Protein AF-A0A966LY74-F1 (afdb_monomer)

pLDDT: mean 89.31, std 13.59, range [54.53, 98.62]

Secondary structure (DSSP, 8-state):
-HHHHHHHHHHHHHHT------PPPPP--SSEEEE-TT--EEEEESTT-----GGGHHHHHHHHHHHTT--TT-EETTEEHHHHHHHHHHH--S--

Structure (mmCIF, N/CA/C/O backbone):
data_AF-A0A966LY74-F1
#
_entry.id   AF-A0A966LY74-F1
#
loop_
_atom_site.group_PDB
_atom_site.id
_atom_site.type_symbol
_atom_site.label_atom_id
_atom_site.label_alt_id
_atom_site.label_comp_id
_atom_site.label_asym_id
_atom_site.label_entity_id
_atom_site.label_seq_id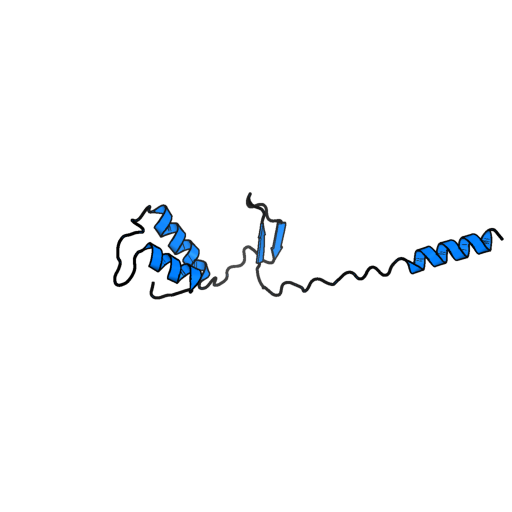
_atom_site.pdbx_PDB_ins_code
_atom_site.Cartn_x
_atom_site.Cartn_y
_atom_site.Cartn_z
_atom_site.occupancy
_atom_site.B_iso_or_equiv
_atom_site.auth_seq_id
_atom_site.auth_comp_id
_atom_site.auth_asym_id
_atom_site.auth_atom_id
_atom_site.pdbx_PDB_model_num
ATOM 1 N N . MET A 1 1 ? 19.618 31.487 -60.493 1.00 60.62 1 MET A N 1
ATOM 2 C CA . MET A 1 1 ? 18.473 31.666 -59.566 1.00 60.62 1 MET A CA 1
ATOM 3 C C . MET A 1 1 ? 17.974 30.351 -58.958 1.00 60.62 1 MET A C 1
ATOM 5 O O . MET 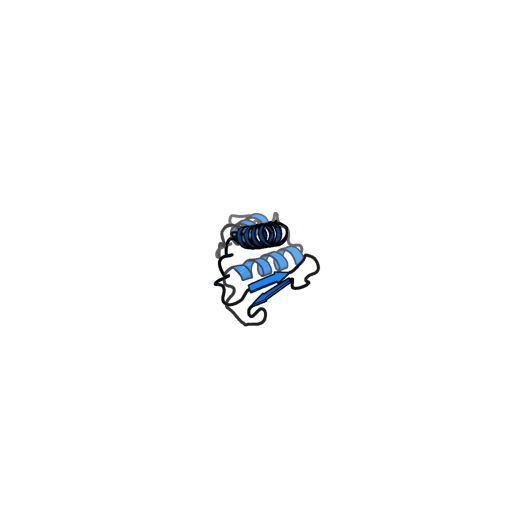A 1 1 ? 17.923 30.271 -57.743 1.00 60.62 1 MET A O 1
ATOM 9 N N . LYS A 1 2 ? 17.707 29.288 -59.737 1.00 62.59 2 LYS A N 1
ATOM 10 C CA . LYS A 1 2 ? 17.224 27.984 -59.214 1.00 62.59 2 LYS A CA 1
ATOM 11 C C . LYS A 1 2 ? 18.122 27.333 -58.138 1.00 62.59 2 LYS A C 1
ATOM 13 O O . LYS A 1 2 ? 17.613 26.841 -57.141 1.00 62.59 2 LYS A O 1
ATOM 18 N N . LYS A 1 3 ? 19.454 27.392 -58.298 1.00 64.88 3 LYS A N 1
ATOM 19 C CA . LYS A 1 3 ? 20.424 26.854 -57.317 1.00 64.88 3 LYS A CA 1
ATOM 20 C C . LYS A 1 3 ? 20.434 27.622 -55.984 1.00 64.88 3 LYS A C 1
ATOM 22 O O . LYS A 1 3 ? 20.577 27.007 -54.941 1.00 64.88 3 LYS A O 1
ATOM 27 N N . GLN A 1 4 ? 20.229 28.941 -56.024 1.00 71.81 4 GLN A N 1
ATOM 28 C CA . GLN A 1 4 ? 20.159 29.794 -54.827 1.00 71.81 4 GLN A CA 1
ATOM 29 C C . GLN A 1 4 ? 18.890 29.491 -54.011 1.00 71.81 4 GLN A C 1
ATOM 31 O O . GLN A 1 4 ? 18.953 29.364 -52.796 1.00 71.81 4 GLN A O 1
ATOM 36 N N . ILE A 1 5 ? 17.757 29.271 -54.690 1.00 73.88 5 ILE A N 1
ATOM 37 C CA . ILE A 1 5 ? 16.491 28.876 -54.049 1.00 73.88 5 ILE A CA 1
ATOM 38 C C . ILE A 1 5 ? 16.628 27.507 -53.365 1.00 73.88 5 ILE A C 1
ATOM 40 O O . ILE A 1 5 ? 16.173 27.345 -52.239 1.00 73.88 5 ILE A O 1
ATOM 44 N N . ALA A 1 6 ? 17.305 26.543 -54.000 1.00 74.50 6 ALA A N 1
ATOM 45 C CA . ALA A 1 6 ? 17.543 25.223 -53.411 1.00 74.50 6 ALA A CA 1
ATOM 46 C C . ALA A 1 6 ? 18.427 25.278 -52.149 1.00 74.50 6 ALA A C 1
ATOM 48 O O . ALA A 1 6 ? 18.156 24.572 -51.182 1.00 74.50 6 ALA A O 1
ATOM 49 N N . ILE A 1 7 ? 19.447 26.143 -52.137 1.00 75.81 7 ILE A N 1
ATOM 50 C CA . ILE A 1 7 ? 20.333 26.336 -50.978 1.00 75.81 7 ILE A CA 1
ATOM 51 C C . ILE A 1 7 ? 19.576 26.989 -49.815 1.00 75.81 7 ILE A C 1
ATOM 53 O O . ILE A 1 7 ? 19.717 26.556 -48.674 1.00 75.81 7 ILE A O 1
ATOM 57 N N . ILE A 1 8 ? 18.726 27.980 -50.099 1.00 75.06 8 ILE A N 1
ATOM 58 C CA . ILE A 1 8 ? 17.893 28.632 -49.080 1.00 75.06 8 ILE A CA 1
ATOM 59 C C . ILE A 1 8 ? 16.867 27.645 -48.507 1.00 75.06 8 ILE A C 1
ATOM 61 O O . ILE A 1 8 ? 16.687 27.591 -47.295 1.00 75.06 8 ILE A O 1
ATOM 65 N N . LEU A 1 9 ? 16.248 26.808 -49.347 1.00 70.19 9 LEU A N 1
ATOM 66 C CA . LEU A 1 9 ? 15.300 25.789 -48.890 1.00 70.19 9 LEU A CA 1
ATOM 67 C C . LEU A 1 9 ? 15.975 24.750 -47.975 1.00 70.19 9 LEU A C 1
ATOM 69 O O . LEU A 1 9 ? 15.422 24.382 -46.943 1.00 70.19 9 LEU A O 1
ATOM 73 N N . LEU A 1 10 ? 17.194 24.320 -48.320 1.00 70.50 10 LEU A N 1
ATOM 74 C CA . LEU A 1 10 ? 17.983 23.380 -47.519 1.00 70.50 10 LEU A CA 1
ATOM 75 C C . LEU A 1 10 ? 18.418 23.988 -46.173 1.00 70.50 10 LEU A C 1
ATOM 77 O O . LEU A 1 10 ? 18.382 23.305 -45.150 1.00 70.50 10 LEU A O 1
ATOM 81 N N . ALA A 1 11 ? 18.775 25.275 -46.160 1.00 66.44 11 ALA A N 1
ATOM 82 C CA . ALA A 1 11 ? 19.143 26.002 -44.946 1.00 66.44 11 ALA A CA 1
ATOM 83 C C . ALA A 1 11 ? 17.951 26.198 -43.992 1.00 66.44 11 ALA A C 1
ATOM 85 O O . ALA A 1 11 ? 18.112 26.077 -42.780 1.00 66.44 11 ALA A O 1
ATOM 86 N N . VAL A 1 12 ? 16.748 26.437 -44.527 1.00 66.12 12 VAL A N 1
ATOM 87 C CA . VAL A 1 12 ? 15.517 26.540 -43.725 1.00 66.12 12 VAL A CA 1
ATOM 88 C C . VAL A 1 12 ? 15.166 25.195 -43.088 1.00 66.12 12 VAL A C 1
ATOM 90 O O . VAL A 1 12 ? 14.836 25.158 -41.907 1.00 66.12 12 VAL A O 1
ATOM 93 N N . ILE A 1 13 ? 15.316 24.078 -43.810 1.00 62.91 13 ILE A N 1
ATOM 94 C CA . ILE A 1 13 ? 15.075 22.735 -43.253 1.00 62.91 13 ILE A CA 1
ATOM 95 C C . ILE A 1 13 ? 16.041 22.441 -42.091 1.00 62.91 13 ILE A C 1
ATOM 97 O O . ILE A 1 13 ? 15.599 21.958 -41.050 1.00 62.91 13 ILE A O 1
ATOM 101 N N . PHE A 1 14 ? 17.320 22.816 -42.214 1.00 60.19 14 PHE A N 1
A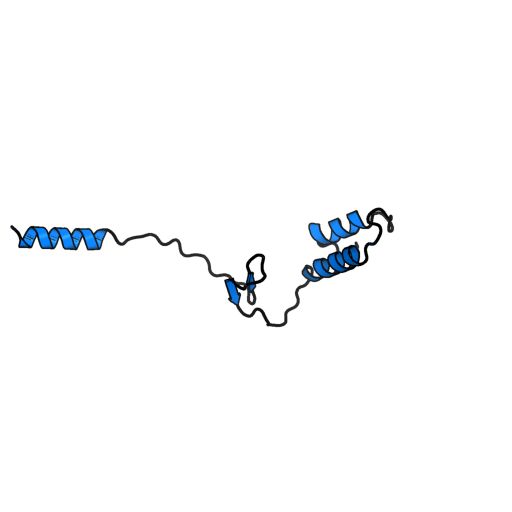TOM 102 C CA . PHE A 1 14 ? 18.316 22.655 -41.143 1.00 60.19 14 PHE A CA 1
ATOM 103 C C . PHE A 1 14 ? 18.064 23.541 -39.910 1.00 60.19 14 PHE A C 1
ATOM 105 O O . PHE A 1 14 ? 18.437 23.160 -38.803 1.00 60.19 14 PHE A O 1
ATOM 112 N N . PHE A 1 15 ? 17.419 24.703 -40.068 1.00 57.09 15 PHE A N 1
ATOM 113 C CA . PHE A 1 15 ? 17.128 25.611 -38.949 1.00 57.09 15 PHE A CA 1
ATOM 114 C C . PHE A 1 15 ? 15.886 25.220 -38.132 1.00 57.09 15 PHE A C 1
ATOM 116 O O . PHE A 1 15 ? 15.721 25.701 -37.013 1.00 57.09 15 PHE A O 1
ATOM 123 N N . THR A 1 16 ? 15.011 24.350 -38.652 1.00 57.59 16 THR A N 1
ATOM 124 C CA . THR A 1 16 ? 13.761 23.978 -37.954 1.00 57.59 16 THR A CA 1
ATOM 125 C C . THR A 1 16 ? 13.904 22.846 -36.933 1.00 57.59 16 THR A C 1
ATOM 127 O O . THR A 1 16 ? 12.968 22.579 -36.181 1.00 57.59 16 THR A O 1
ATOM 130 N N . SER A 1 17 ? 15.066 22.198 -36.834 1.00 54.53 17 SER A N 1
ATOM 131 C CA . SER A 1 17 ? 15.277 21.063 -35.930 1.00 54.53 17 SER A CA 1
ATOM 132 C C . SER A 1 17 ? 16.013 21.450 -34.644 1.00 54.53 17 SER A C 1
ATOM 134 O O . SER A 1 17 ? 17.084 20.923 -34.356 1.00 54.53 17 SER A O 1
ATOM 136 N N . VAL A 1 18 ? 15.436 22.342 -33.838 1.00 62.25 18 VAL A N 1
ATOM 137 C CA . VAL A 1 18 ? 15.771 22.430 -32.404 1.00 62.25 18 VAL A CA 1
ATOM 138 C C . VAL A 1 18 ? 14.475 22.304 -31.616 1.00 62.25 18 VAL A C 1
ATOM 140 O O . VAL A 1 18 ? 13.931 23.263 -31.078 1.00 62.25 18 VAL A O 1
ATOM 143 N N . VAL A 1 19 ? 13.929 21.090 -31.616 1.00 63.88 19 VAL A N 1
ATOM 144 C CA . VAL A 1 19 ? 12.835 20.730 -30.716 1.00 63.88 19 VAL A CA 1
ATOM 145 C C . VAL A 1 19 ? 13.467 20.495 -29.347 1.00 63.88 19 VAL A C 1
ATOM 147 O O . VAL A 1 19 ? 14.225 19.539 -29.176 1.00 63.88 19 VAL A O 1
ATOM 150 N N . ASP A 1 20 ? 13.192 21.378 -28.387 1.00 63.59 20 ASP A N 1
ATOM 151 C CA . ASP A 1 20 ? 13.619 21.227 -26.993 1.00 63.59 20 ASP A CA 1
ATOM 152 C C . ASP A 1 20 ? 12.860 20.053 -26.356 1.00 63.59 20 ASP A C 1
ATOM 154 O O . ASP A 1 20 ? 11.790 20.185 -25.758 1.00 63.59 20 ASP A O 1
ATOM 158 N N . ALA A 1 21 ? 13.374 18.843 -26.568 1.00 66.75 21 ALA A N 1
ATOM 159 C CA . ALA A 1 21 ? 12.865 17.655 -25.916 1.00 66.75 21 ALA A CA 1
ATOM 160 C C . ALA A 1 21 ? 13.266 17.722 -24.440 1.00 66.75 21 ALA A C 1
ATOM 162 O O . ALA A 1 21 ? 14.360 17.300 -24.063 1.00 66.75 21 ALA A O 1
ATOM 163 N N . LYS A 1 22 ? 12.365 18.243 -23.596 1.00 71.50 22 LYS A N 1
ATOM 164 C CA . LYS A 1 22 ? 12.510 18.240 -22.136 1.00 71.50 22 LYS A CA 1
ATOM 165 C C . LYS A 1 22 ? 12.871 16.825 -21.669 1.00 71.50 22 LYS A C 1
ATOM 167 O O . LYS A 1 22 ? 12.013 15.937 -21.632 1.00 71.50 22 LYS A O 1
ATOM 172 N N . LYS A 1 23 ? 14.150 16.595 -21.344 1.00 72.31 23 LYS A N 1
ATOM 173 C CA . LYS A 1 23 ? 14.635 15.290 -20.876 1.00 72.31 23 LYS A CA 1
ATOM 174 C C . LYS A 1 23 ? 13.860 14.911 -19.620 1.00 72.31 23 LYS A C 1
ATOM 176 O O . LYS A 1 23 ? 13.882 15.625 -18.619 1.00 72.31 23 LYS A O 1
ATOM 181 N N . ARG A 1 24 ? 13.148 13.787 -19.685 1.00 77.75 24 ARG A N 1
ATOM 182 C CA . ARG A 1 24 ? 12.477 13.215 -18.517 1.00 77.75 24 ARG A CA 1
ATOM 183 C C . ARG A 1 24 ? 13.555 12.742 -17.552 1.00 77.75 24 ARG A C 1
ATOM 185 O O . ARG A 1 24 ? 14.496 12.073 -17.976 1.00 77.75 24 ARG A O 1
ATOM 192 N N . GLN A 1 25 ? 13.412 13.097 -16.281 1.00 83.44 25 GLN A N 1
ATOM 193 C CA . GLN A 1 25 ? 14.307 12.586 -15.251 1.00 83.44 25 GLN A CA 1
ATOM 194 C C . GLN A 1 25 ? 14.190 11.056 -15.203 1.00 83.44 25 GLN A C 1
ATOM 196 O O . GLN A 1 25 ? 13.070 10.535 -15.295 1.00 83.44 25 GLN A O 1
ATOM 201 N N . PRO A 1 26 ? 15.314 10.326 -15.117 1.00 88.25 26 PRO A N 1
ATOM 202 C CA . PRO A 1 26 ? 15.272 8.881 -14.992 1.00 88.25 26 PRO A CA 1
ATOM 203 C C . PRO A 1 26 ? 14.638 8.492 -13.654 1.00 88.25 26 PRO A C 1
ATOM 205 O O . PRO A 1 26 ? 14.824 9.162 -12.639 1.00 88.25 26 PRO A O 1
ATOM 208 N N . VAL A 1 27 ? 13.890 7.390 -13.656 1.00 92.31 27 VAL A N 1
ATOM 209 C CA . VAL A 1 27 ? 13.413 6.769 -12.417 1.00 92.31 27 VAL A CA 1
ATOM 210 C C . VAL A 1 27 ? 14.622 6.176 -11.700 1.00 92.31 27 VAL A C 1
ATOM 212 O O . VAL A 1 27 ? 15.371 5.410 -12.300 1.00 92.31 27 VAL A O 1
ATOM 215 N N . THR A 1 28 ? 14.815 6.541 -10.436 1.00 95.12 28 THR A N 1
ATOM 216 C CA . THR A 1 28 ? 15.956 6.097 -9.618 1.00 95.12 28 THR A CA 1
ATOM 217 C C . THR A 1 28 ? 15.657 4.858 -8.775 1.00 95.12 28 THR A C 1
ATOM 219 O O . THR A 1 28 ? 16.561 4.324 -8.141 1.00 95.12 28 THR A O 1
ATOM 222 N N . ALA A 1 29 ? 14.402 4.400 -8.749 1.00 95.25 29 ALA A N 1
ATOM 223 C CA . ALA A 1 29 ? 14.015 3.180 -8.050 1.00 95.25 29 ALA A CA 1
ATOM 224 C C . ALA A 1 29 ? 14.731 1.957 -8.646 1.00 95.25 29 ALA A C 1
ATOM 226 O O . ALA A 1 29 ? 14.803 1.818 -9.868 1.00 95.25 29 ALA A O 1
ATOM 227 N N . THR A 1 30 ? 15.215 1.063 -7.782 1.00 95.94 30 THR A N 1
ATOM 228 C CA . THR A 1 30 ? 15.883 -0.187 -8.185 1.00 95.94 30 THR A CA 1
ATOM 229 C C . THR A 1 30 ? 14.925 -1.164 -8.859 1.00 95.94 30 THR A C 1
ATOM 231 O O . THR A 1 30 ? 15.341 -1.879 -9.766 1.00 95.94 30 THR A O 1
ATOM 234 N N . SER A 1 31 ? 13.655 -1.137 -8.444 1.00 97.31 31 SER A N 1
ATOM 235 C CA . SER A 1 31 ? 12.579 -1.984 -8.960 1.00 97.31 31 SER A CA 1
ATOM 236 C C . SER A 1 31 ? 11.285 -1.181 -9.027 1.00 97.31 31 SER A C 1
ATOM 238 O O . SER A 1 31 ? 10.933 -0.479 -8.075 1.00 97.31 31 SER A O 1
ATOM 240 N N . TRP A 1 32 ? 10.597 -1.225 -10.167 1.00 96.69 32 TRP A N 1
ATOM 241 C CA . TRP A 1 32 ? 9.340 -0.509 -10.389 1.00 96.69 32 TRP A CA 1
ATOM 242 C C . TRP A 1 32 ? 8.567 -1.074 -11.580 1.00 96.69 32 TRP A C 1
ATOM 244 O O . TRP A 1 32 ? 9.133 -1.662 -12.501 1.00 96.69 32 TRP A O 1
ATOM 254 N N . LEU A 1 33 ? 7.255 -0.849 -11.587 1.00 97.00 33 LEU A N 1
ATOM 255 C CA . LEU A 1 33 ? 6.357 -1.317 -12.634 1.00 97.00 33 LEU A CA 1
ATOM 256 C C . LEU A 1 33 ? 5.176 -0.359 -12.790 1.00 97.00 33 LEU A C 1
ATOM 258 O O . LEU A 1 33 ? 4.676 0.201 -11.819 1.00 97.00 33 LEU A O 1
ATOM 262 N N . VAL A 1 34 ? 4.734 -0.178 -14.031 1.00 97.06 34 VAL A N 1
ATOM 263 C CA . VAL A 1 34 ? 3.501 0.519 -14.394 1.00 97.06 34 VAL A CA 1
ATOM 264 C C . VAL A 1 34 ? 2.678 -0.428 -15.258 1.00 97.06 34 VAL A C 1
ATOM 266 O O . VAL A 1 34 ? 3.176 -0.923 -16.271 1.00 97.06 34 VAL A O 1
ATOM 269 N N . ALA A 1 35 ? 1.426 -0.655 -14.875 1.00 98.25 35 ALA A N 1
ATOM 270 C CA . ALA A 1 35 ? 0.464 -1.475 -15.605 1.00 98.25 35 ALA A CA 1
ATOM 271 C C . ALA A 1 35 ? -0.833 -0.698 -15.870 1.00 98.25 35 ALA A C 1
ATOM 273 O O . ALA A 1 35 ? -1.098 0.318 -15.224 1.00 98.25 35 ALA A O 1
ATOM 274 N N . ASP A 1 36 ? -1.621 -1.162 -16.838 1.00 98.00 36 ASP A N 1
ATOM 275 C CA . ASP A 1 36 ? -2.980 -0.666 -17.062 1.00 98.00 36 ASP A CA 1
ATOM 27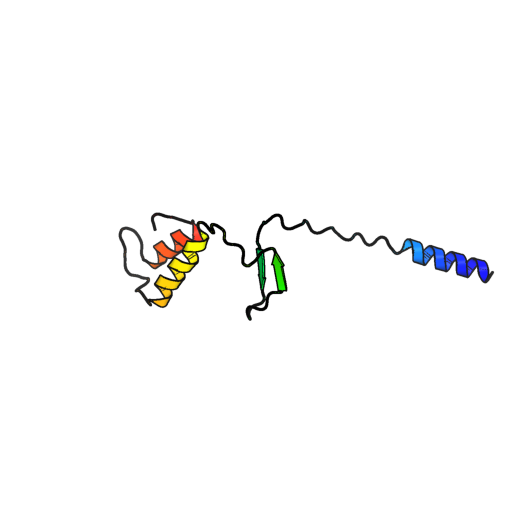6 C C . ASP A 1 36 ? -4.001 -1.302 -16.095 1.00 98.00 36 ASP A C 1
ATOM 278 O O . ASP A 1 36 ? -3.665 -2.156 -15.272 1.00 98.00 36 ASP A O 1
ATOM 282 N N . GLY A 1 37 ? -5.269 -0.890 -16.192 1.00 97.44 37 GLY A N 1
ATOM 283 C CA . GLY A 1 37 ? -6.350 -1.406 -15.341 1.00 97.44 37 GLY A CA 1
ATOM 284 C C . GLY A 1 37 ? -6.692 -2.887 -15.554 1.00 97.44 37 GLY A C 1
ATOM 285 O O . GLY A 1 37 ? -7.369 -3.466 -14.712 1.00 97.44 37 GLY A O 1
ATOM 286 N N . ASN A 1 38 ? -6.211 -3.504 -16.638 1.00 97.75 38 ASN A N 1
ATOM 287 C CA . ASN A 1 38 ? -6.348 -4.938 -16.900 1.00 97.75 38 ASN A CA 1
ATOM 288 C C . ASN A 1 38 ? -5.124 -5.732 -16.407 1.00 97.75 38 ASN A C 1
ATOM 290 O O . ASN A 1 38 ? -5.051 -6.941 -16.617 1.00 97.75 38 ASN A O 1
ATOM 294 N N . GLY A 1 39 ? -4.140 -5.064 -15.795 1.00 96.25 39 GLY A N 1
ATOM 295 C CA . GLY A 1 39 ? -2.899 -5.677 -15.329 1.00 96.25 39 GLY A CA 1
ATOM 296 C C . GLY A 1 39 ? -1.842 -5.869 -16.418 1.00 96.25 39 GLY A C 1
ATOM 297 O O . GLY A 1 39 ? -0.804 -6.476 -16.153 1.00 96.25 39 GLY A O 1
ATOM 298 N N . LYS A 1 40 ? -2.038 -5.344 -17.636 1.00 97.81 40 LYS A N 1
ATOM 299 C CA . LYS A 1 40 ? -1.002 -5.410 -18.673 1.00 97.81 40 LYS A CA 1
ATOM 300 C C . LYS A 1 40 ? 0.132 -4.455 -18.316 1.00 97.81 40 LYS A C 1
ATOM 302 O O . LYS A 1 40 ? -0.068 -3.245 -18.210 1.00 97.81 40 LYS A O 1
ATOM 307 N N . ILE A 1 41 ? 1.343 -4.993 -18.198 1.00 97.75 41 ILE A N 1
ATOM 308 C CA . ILE A 1 41 ? 2.551 -4.210 -17.924 1.00 97.75 41 ILE A CA 1
ATOM 309 C C . ILE A 1 41 ? 2.843 -3.286 -19.114 1.00 97.75 41 ILE A C 1
ATOM 311 O O . ILE A 1 41 ? 3.025 -3.737 -20.244 1.00 97.75 41 ILE A O 1
ATOM 315 N N . ILE A 1 42 ? 2.900 -1.981 -18.847 1.00 97.81 42 ILE A N 1
ATOM 316 C CA . ILE A 1 42 ? 3.273 -0.940 -19.812 1.00 97.81 42 ILE A CA 1
ATOM 317 C C . ILE A 1 42 ? 4.792 -0.751 -19.802 1.00 97.81 42 ILE A C 1
ATOM 319 O O . ILE A 1 42 ? 5.409 -0.601 -20.856 1.00 97.81 42 ILE A O 1
ATOM 323 N N . LYS A 1 43 ? 5.399 -0.733 -18.608 1.00 96.75 43 LYS A N 1
ATOM 324 C CA . LYS A 1 43 ? 6.851 -0.620 -18.425 1.00 96.75 43 LYS A CA 1
ATOM 325 C C . LYS A 1 43 ? 7.268 -1.109 -17.040 1.00 96.75 43 LYS A C 1
ATOM 327 O O . LYS A 1 43 ? 6.524 -0.923 -16.080 1.00 96.75 43 LYS A O 1
ATOM 332 N N . SER A 1 44 ? 8.467 -1.668 -16.929 1.00 97.00 44 SER A N 1
ATOM 333 C CA . SER A 1 44 ? 9.039 -2.103 -15.656 1.00 97.00 44 SER A CA 1
ATOM 334 C C . SER A 1 44 ? 10.568 -2.080 -15.667 1.00 97.00 44 SER A C 1
ATOM 336 O O . SER A 1 44 ? 11.197 -1.981 -16.723 1.00 97.00 44 SER A O 1
ATOM 338 N N . VAL A 1 45 ? 11.143 -2.164 -14.470 1.00 97.38 45 VAL A N 1
ATOM 339 C CA . VAL A 1 45 ? 12.540 -2.509 -14.187 1.00 97.38 45 VAL A CA 1
ATOM 340 C C . VAL A 1 45 ? 12.512 -3.454 -12.991 1.00 97.38 45 VAL A C 1
ATOM 342 O O . VAL A 1 45 ? 11.881 -3.119 -11.991 1.00 97.38 45 VAL A O 1
ATOM 345 N N . ASN A 1 46 ? 13.155 -4.618 -13.116 1.00 97.69 46 ASN A N 1
ATOM 346 C CA . ASN A 1 46 ? 13.286 -5.627 -12.057 1.00 97.69 46 ASN A CA 1
ATOM 347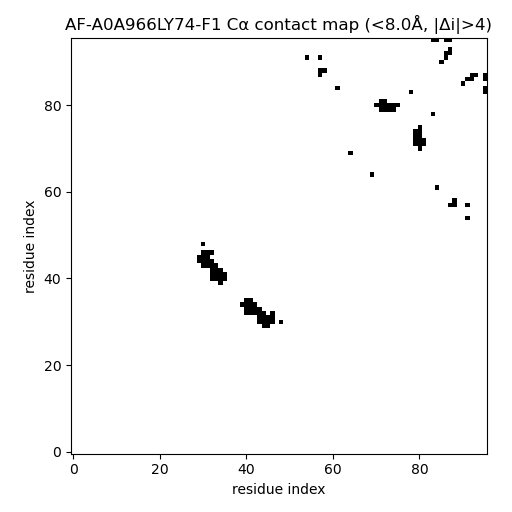 C C . ASN A 1 46 ? 11.976 -5.928 -11.286 1.00 97.69 46 ASN A C 1
ATOM 349 O O . ASN A 1 46 ? 11.967 -5.902 -10.056 1.00 97.69 46 ASN A O 1
ATOM 353 N N . PRO A 1 47 ? 10.834 -6.155 -11.971 1.00 96.50 47 PRO A N 1
ATOM 354 C CA . PRO A 1 47 ? 9.535 -6.269 -11.301 1.00 96.50 47 PRO A CA 1
ATOM 355 C C . PRO A 1 47 ? 9.402 -7.514 -10.411 1.00 96.50 47 PRO A C 1
ATOM 357 O O . PRO A 1 47 ? 8.561 -7.513 -9.517 1.00 96.50 47 PRO A O 1
ATOM 360 N N . ASP A 1 48 ? 10.221 -8.539 -10.653 1.00 96.94 48 ASP A N 1
ATOM 361 C CA . ASP A 1 48 ? 10.182 -9.828 -9.954 1.00 96.94 48 ASP A CA 1
ATOM 362 C C . ASP A 1 48 ? 11.265 -9.954 -8.864 1.00 96.94 48 ASP A C 1
ATOM 364 O O . ASP A 1 48 ? 11.352 -10.981 -8.187 1.00 96.94 48 ASP A O 1
ATOM 368 N N . ASP A 1 49 ? 12.095 -8.920 -8.673 1.00 97.75 49 ASP A N 1
ATOM 369 C CA . ASP A 1 49 ? 13.139 -8.927 -7.648 1.00 97.75 49 ASP A CA 1
ATOM 370 C C . ASP A 1 49 ? 12.522 -8.845 -6.242 1.00 97.75 49 ASP A C 1
ATOM 372 O O . ASP A 1 49 ? 11.638 -8.032 -5.953 1.00 97.75 49 ASP A O 1
ATOM 376 N N . LEU A 1 50 ? 13.025 -9.674 -5.326 1.00 96.31 50 LEU A N 1
ATOM 377 C CA . LEU A 1 50 ? 12.553 -9.699 -3.946 1.00 96.31 50 LEU A CA 1
ATOM 378 C C . LEU A 1 50 ? 13.141 -8.530 -3.142 1.00 96.31 50 LEU A C 1
ATOM 380 O O . LEU A 1 50 ? 14.351 -8.440 -2.935 1.00 96.31 50 LEU A O 1
ATOM 384 N N . HIS A 1 51 ? 12.266 -7.682 -2.599 1.00 95.62 51 HIS A N 1
ATOM 385 C CA . HIS A 1 51 ? 12.638 -6.556 -1.743 1.00 95.62 51 HIS A CA 1
ATOM 386 C C . HIS A 1 51 ? 11.782 -6.486 -0.479 1.00 95.62 51 HIS A C 1
ATOM 388 O O . HIS A 1 51 ? 10.636 -6.937 -0.448 1.00 95.62 51 HIS A O 1
ATOM 394 N N . SER A 1 52 ? 12.310 -5.833 0.560 1.00 96.69 52 SER A N 1
ATOM 395 C CA . SER A 1 52 ? 11.453 -5.338 1.637 1.00 96.69 52 SER A CA 1
ATOM 396 C C . SER A 1 52 ? 10.530 -4.254 1.085 1.00 96.69 52 SER A C 1
ATOM 398 O O . SER A 1 52 ? 10.994 -3.247 0.553 1.00 96.69 52 SER A O 1
ATOM 400 N N . ILE A 1 53 ? 9.224 -4.453 1.248 1.00 96.12 53 ILE A N 1
ATOM 401 C CA . ILE A 1 53 ? 8.192 -3.490 0.835 1.00 96.12 53 ILE A CA 1
ATOM 402 C C . ILE A 1 53 ? 7.719 -2.591 1.992 1.00 96.12 53 ILE A C 1
ATOM 404 O O . ILE A 1 53 ? 6.859 -1.728 1.808 1.00 96.12 53 ILE A O 1
ATOM 408 N N . ALA A 1 54 ? 8.282 -2.780 3.192 1.00 97.06 54 ALA A N 1
ATOM 409 C CA . ALA A 1 54 ? 7.981 -2.014 4.401 1.00 97.06 54 ALA A CA 1
ATOM 410 C C . ALA A 1 54 ? 6.462 -1.818 4.626 1.00 97.06 54 ALA A C 1
ATOM 412 O O . ALA A 1 54 ? 5.699 -2.782 4.664 1.00 97.06 54 ALA A O 1
ATOM 413 N N . SER A 1 55 ? 5.994 -0.577 4.788 1.00 98.31 55 SER A N 1
ATOM 414 C CA . SER A 1 55 ? 4.588 -0.280 5.091 1.00 98.31 55 SER A CA 1
ATOM 415 C C . SER A 1 55 ? 3.595 -0.576 3.963 1.00 98.31 55 SER A C 1
ATOM 417 O O . SER A 1 55 ? 2.396 -0.518 4.228 1.00 98.31 55 SER A O 1
ATOM 419 N N . ILE A 1 56 ? 4.033 -0.939 2.751 1.00 97.31 56 ILE A N 1
ATOM 420 C CA . ILE A 1 56 ? 3.122 -1.395 1.683 1.00 97.31 56 ILE A CA 1
ATOM 421 C C . ILE A 1 56 ? 2.370 -2.662 2.122 1.00 97.31 56 ILE A C 1
ATOM 423 O O . ILE A 1 56 ? 1.205 -2.831 1.769 1.00 97.31 56 ILE A O 1
ATOM 427 N N . THR A 1 57 ? 2.964 -3.486 2.995 1.00 97.56 57 THR A N 1
ATOM 428 C CA . THR A 1 57 ? 2.317 -4.656 3.617 1.00 97.56 57 THR A CA 1
ATOM 429 C C . THR A 1 57 ? 0.961 -4.328 4.259 1.00 97.56 57 THR A C 1
ATOM 431 O O . THR A 1 57 ? 0.070 -5.174 4.272 1.00 97.56 57 THR A O 1
ATOM 434 N N . LYS A 1 58 ? 0.744 -3.088 4.728 1.00 98.31 58 LYS A N 1
ATOM 435 C CA . LYS A 1 58 ? -0.536 -2.663 5.323 1.00 98.31 58 LYS A CA 1
ATOM 436 C C . LYS A 1 58 ? -1.703 -2.680 4.330 1.00 98.31 58 LYS A C 1
ATOM 438 O O . LYS A 1 58 ? -2.844 -2.833 4.760 1.00 98.31 58 LYS A O 1
ATOM 443 N N . LEU A 1 59 ? -1.443 -2.564 3.022 1.00 98.06 59 LEU A N 1
ATOM 444 C CA . LEU A 1 59 ? -2.482 -2.748 2.002 1.00 98.06 59 LEU A CA 1
ATOM 445 C C . LEU A 1 59 ? -3.020 -4.184 2.029 1.00 98.06 59 LEU A C 1
ATOM 447 O O . LEU A 1 59 ? -4.232 -4.366 2.015 1.00 98.06 59 LEU A O 1
ATOM 451 N N . MET A 1 60 ? -2.143 -5.186 2.166 1.00 97.88 60 MET A N 1
ATOM 452 C CA . MET A 1 60 ? -2.546 -6.591 2.295 1.00 97.88 60 MET A CA 1
ATOM 453 C C . MET A 1 60 ? -3.371 -6.813 3.568 1.00 97.88 60 MET A C 1
ATOM 455 O O . MET A 1 60 ? -4.415 -7.456 3.521 1.00 97.88 60 MET A O 1
ATOM 459 N N . THR A 1 61 ? -2.954 -6.230 4.697 1.00 97.25 61 THR A N 1
ATOM 460 C CA . THR A 1 61 ? -3.728 -6.284 5.948 1.00 97.25 61 THR A CA 1
ATOM 461 C C . THR A 1 61 ? -5.130 -5.702 5.768 1.00 97.25 61 THR A C 1
ATOM 463 O O . THR A 1 61 ? -6.107 -6.328 6.170 1.00 97.25 61 THR A O 1
ATOM 466 N N . ALA A 1 62 ? -5.251 -4.537 5.124 1.00 97.81 62 ALA A N 1
ATOM 467 C CA . ALA A 1 62 ? -6.549 -3.929 4.855 1.00 97.81 62 ALA A CA 1
ATOM 468 C C . ALA A 1 62 ? -7.414 -4.798 3.932 1.00 97.81 62 ALA A C 1
ATOM 470 O O . ALA A 1 62 ? -8.599 -4.972 4.207 1.00 97.81 62 ALA A O 1
ATOM 471 N N . MET A 1 63 ? -6.827 -5.379 2.880 1.00 98.19 63 MET A N 1
ATOM 472 C CA . MET A 1 63 ? -7.530 -6.297 1.982 1.00 98.19 63 MET A CA 1
ATOM 473 C C . MET A 1 63 ? -8.080 -7.508 2.734 1.00 98.19 63 MET A C 1
ATOM 475 O O . MET A 1 63 ? -9.257 -7.803 2.590 1.00 98.19 63 MET A O 1
ATOM 479 N N . VAL A 1 64 ? -7.279 -8.152 3.588 1.00 97.94 64 VAL A N 1
ATOM 480 C CA . VAL A 1 64 ? -7.716 -9.313 4.384 1.00 97.94 64 VAL A CA 1
ATOM 481 C C . VAL A 1 64 ? -8.862 -8.954 5.333 1.00 97.94 64 VAL A C 1
ATOM 483 O O . VAL A 1 64 ? -9.822 -9.708 5.451 1.00 97.94 64 VAL A O 1
ATOM 486 N N . VAL A 1 65 ? -8.796 -7.795 5.997 1.00 97.62 65 VAL A N 1
ATOM 487 C CA . VAL A 1 65 ? -9.864 -7.340 6.905 1.00 97.62 65 VAL A CA 1
ATOM 488 C C . VAL A 1 65 ? -11.175 -7.089 6.154 1.00 97.62 65 VAL A C 1
ATOM 490 O O . VAL A 1 65 ? -12.245 -7.442 6.653 1.00 97.62 65 VAL A O 1
ATOM 493 N N . LEU A 1 66 ? -11.094 -6.474 4.971 1.00 98.12 66 LEU A N 1
ATOM 494 C CA . LEU A 1 66 ? -12.258 -6.186 4.133 1.00 98.12 66 LEU A CA 1
ATOM 495 C C . LEU A 1 66 ? -12.844 -7.458 3.509 1.00 98.12 66 LEU A C 1
ATOM 497 O O . LEU A 1 66 ? -14.060 -7.621 3.520 1.00 98.12 66 LEU A O 1
ATOM 501 N N . ASP A 1 67 ? -11.996 -8.361 3.015 1.00 98.56 67 ASP A N 1
ATOM 502 C CA . ASP A 1 67 ? -12.389 -9.642 2.410 1.00 98.56 67 ASP A CA 1
ATOM 503 C C . ASP A 1 67 ? -13.063 -10.573 3.428 1.00 98.56 67 ASP A C 1
ATOM 505 O O . ASP A 1 67 ? -14.081 -11.197 3.140 1.00 98.56 67 ASP A O 1
ATOM 509 N N . ALA A 1 68 ? -12.585 -10.563 4.676 1.00 98.38 68 ALA A N 1
ATOM 510 C CA . ALA A 1 68 ? -13.225 -11.260 5.789 1.00 98.38 68 ALA A CA 1
ATOM 511 C C . ALA A 1 68 ? -14.592 -10.666 6.196 1.00 98.38 68 ALA A C 1
ATOM 513 O O . ALA A 1 68 ? -15.233 -11.193 7.107 1.00 98.38 68 ALA A O 1
ATOM 514 N N . ASN A 1 69 ? -15.030 -9.569 5.563 1.00 97.81 69 ASN A N 1
ATOM 515 C CA . ASN A 1 69 ? -16.296 -8.882 5.817 1.00 97.81 69 ASN A CA 1
ATOM 516 C C . ASN A 1 69 ? -16.535 -8.578 7.312 1.00 97.81 69 ASN A C 1
ATOM 518 O O . ASN A 1 69 ? -17.643 -8.724 7.831 1.00 97.81 69 ASN A O 1
ATOM 522 N N . GLN A 1 70 ? -15.474 -8.188 8.028 1.00 97.25 70 GLN A N 1
ATOM 523 C CA . GLN A 1 70 ? -15.555 -7.832 9.446 1.00 97.25 70 GLN A CA 1
ATOM 524 C C . GLN A 1 70 ? -16.361 -6.538 9.641 1.00 97.25 70 GLN A C 1
ATOM 526 O O . GLN A 1 70 ? -16.292 -5.625 8.815 1.00 97.25 70 GLN A O 1
ATOM 531 N N . ASP A 1 71 ? -17.074 -6.408 10.766 1.00 98.38 71 ASP A N 1
ATOM 532 C CA . ASP A 1 71 ? -17.856 -5.201 11.054 1.00 98.38 71 ASP A CA 1
ATOM 533 C C . ASP A 1 71 ? -16.946 -3.969 11.185 1.00 98.38 71 ASP A C 1
ATOM 535 O O . ASP A 1 71 ? -16.200 -3.793 12.147 1.00 98.38 71 ASP A O 1
ATOM 539 N N . LEU A 1 72 ? -17.008 -3.063 10.214 1.00 98.44 72 LEU A N 1
ATOM 540 C CA . LEU A 1 72 ? -16.175 -1.862 10.198 1.00 98.44 72 LEU A CA 1
ATOM 541 C C . LEU A 1 72 ? -16.499 -0.868 11.325 1.00 98.44 72 LEU A C 1
ATOM 543 O O . LEU A 1 72 ? -15.684 0.019 11.600 1.00 98.44 72 LEU A O 1
ATOM 547 N N . ASN A 1 73 ? -17.664 -1.000 11.957 1.00 98.56 73 ASN A N 1
ATOM 548 C CA . ASN A 1 73 ? -18.104 -0.154 13.060 1.00 98.56 73 ASN A CA 1
ATOM 549 C C . ASN A 1 73 ? -17.796 -0.764 14.433 1.00 98.56 73 ASN A C 1
ATOM 551 O O . ASN A 1 73 ? -17.959 -0.070 15.438 1.00 98.56 73 ASN A O 1
ATOM 555 N N . GLU A 1 74 ? -17.302 -2.006 14.489 1.00 98.50 74 GLU A N 1
ATOM 556 C CA . GLU A 1 74 ? -16.834 -2.605 15.736 1.00 98.50 74 GLU A CA 1
ATOM 557 C C . GLU A 1 74 ? -15.743 -1.725 16.350 1.00 98.50 74 GLU A C 1
ATOM 559 O O . GLU A 1 74 ? -14.801 -1.292 15.672 1.00 98.50 74 GLU A O 1
ATOM 564 N N . ARG A 1 75 ? -15.883 -1.450 17.646 1.00 98.06 75 ARG A N 1
ATOM 565 C CA . ARG A 1 75 ? -14.934 -0.648 18.411 1.00 98.06 75 ARG A CA 1
ATOM 566 C C . ARG A 1 75 ? -13.853 -1.555 18.989 1.00 98.06 75 ARG A C 1
ATOM 568 O O . ARG A 1 75 ? -14.142 -2.379 19.850 1.00 98.06 75 ARG A O 1
ATOM 575 N N . ILE A 1 76 ? -12.617 -1.347 18.551 1.00 96.69 76 ILE A N 1
ATOM 576 C CA . ILE A 1 76 ? -11.423 -2.041 19.025 1.00 96.69 76 ILE A CA 1
ATOM 577 C C . ILE A 1 76 ? -10.612 -1.012 19.817 1.00 96.69 76 ILE A C 1
ATOM 579 O O . ILE A 1 76 ? -10.176 0.007 19.289 1.00 96.69 76 ILE A O 1
ATOM 583 N N . GLU A 1 77 ? -10.486 -1.218 21.126 1.00 94.88 77 GLU A N 1
ATOM 584 C CA . GLU A 1 77 ? -9.849 -0.259 22.038 1.00 94.88 77 GLU A CA 1
ATOM 585 C C . GLU A 1 77 ? -10.410 1.170 21.932 1.00 94.88 77 GLU A C 1
ATOM 587 O O . GLU A 1 77 ? -11.499 1.440 22.435 1.00 94.88 77 GLU A O 1
ATOM 592 N N . LYS A 1 78 ? -9.666 2.109 21.333 1.00 96.06 78 LYS A N 1
ATOM 593 C CA . LYS A 1 78 ? -10.026 3.528 21.220 1.00 96.06 78 LYS A CA 1
ATOM 594 C C . LYS A 1 78 ? -10.779 3.849 19.928 1.00 96.06 78 LYS A C 1
ATOM 596 O O . LYS A 1 78 ? -11.516 4.834 19.907 1.00 96.06 78 LYS A O 1
ATOM 601 N N . PHE A 1 79 ? -10.613 3.053 18.877 1.00 97.94 79 PHE A N 1
ATOM 602 C CA . PHE A 1 79 ? -11.073 3.387 17.533 1.00 97.94 79 PHE A CA 1
ATOM 603 C C . PHE A 1 79 ? -12.018 2.320 16.978 1.00 97.94 79 PHE A C 1
ATOM 605 O O . PHE A 1 79 ? -12.093 1.200 17.470 1.00 97.94 79 PHE A O 1
ATOM 612 N N . THR A 1 80 ? -12.783 2.660 15.946 1.00 98.62 80 THR A N 1
ATOM 613 C CA . THR A 1 80 ? -13.485 1.638 15.163 1.00 98.62 80 THR A CA 1
ATOM 614 C C . THR A 1 80 ? -12.510 0.923 14.237 1.00 98.62 80 THR A C 1
ATOM 616 O O . THR A 1 80 ? -11.488 1.490 13.843 1.00 98.62 80 THR A O 1
ATOM 619 N N . ARG A 1 81 ? -12.833 -0.299 13.807 1.00 98.12 81 ARG A N 1
ATOM 620 C CA . ARG A 1 81 ? -12.041 -1.016 12.795 1.00 98.12 81 ARG A CA 1
ATOM 621 C C . ARG A 1 81 ? -11.796 -0.168 11.542 1.00 98.12 81 A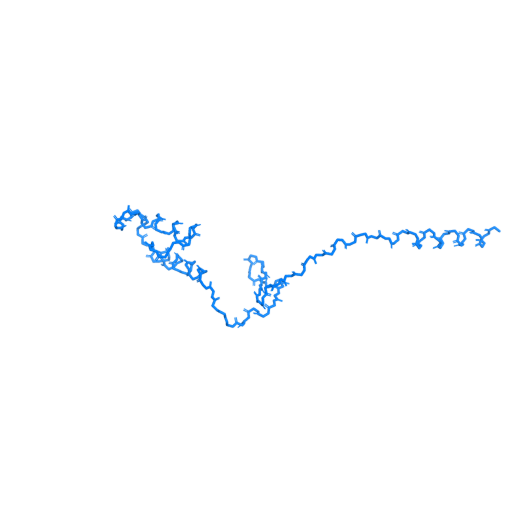RG A C 1
ATOM 623 O O . ARG A 1 81 ? -10.677 -0.118 11.037 1.00 98.12 81 ARG A O 1
ATOM 630 N N . ARG A 1 82 ? -12.801 0.585 11.078 1.00 98.44 82 ARG A N 1
ATOM 631 C CA . ARG A 1 82 ? -12.644 1.559 9.981 1.00 98.44 82 ARG A CA 1
ATOM 632 C C . ARG A 1 82 ? -11.555 2.594 10.266 1.00 98.44 82 ARG A C 1
ATOM 634 O O . ARG A 1 82 ? -10.755 2.893 9.385 1.00 98.44 82 ARG A O 1
ATOM 641 N N . GLN A 1 83 ? -11.534 3.150 11.473 1.00 98.38 83 GLN A N 1
ATOM 642 C CA . GLN A 1 83 ? -10.544 4.147 11.878 1.00 98.38 83 GLN A CA 1
ATOM 643 C C . GLN A 1 83 ? -9.143 3.538 12.004 1.00 98.38 83 GLN A C 1
ATOM 645 O O . GLN A 1 83 ? -8.182 4.166 11.569 1.00 98.38 83 GLN A O 1
ATOM 650 N N . HIS A 1 84 ? -9.021 2.308 12.510 1.00 98.44 84 HIS A N 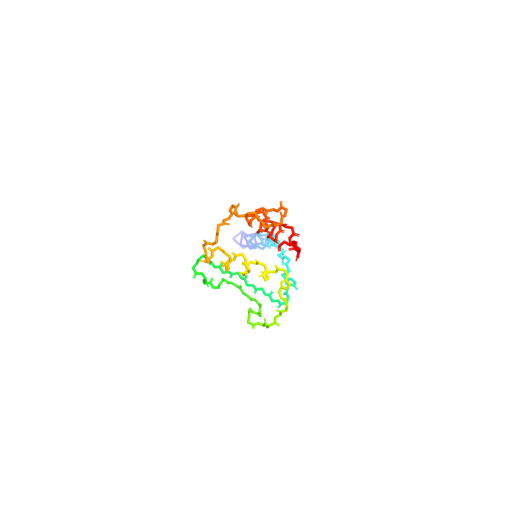1
ATOM 651 C CA . HIS A 1 84 ? -7.759 1.564 12.503 1.00 98.44 84 HIS A CA 1
ATOM 652 C C . HIS A 1 84 ? -7.211 1.396 11.078 1.00 98.44 84 HIS A C 1
ATOM 654 O O . HIS A 1 84 ? -6.065 1.761 10.812 1.00 98.44 84 HIS A O 1
ATOM 660 N N . LEU A 1 85 ? -8.051 0.974 10.124 1.00 98.00 85 LEU A N 1
ATOM 661 C CA . LEU A 1 85 ? -7.667 0.897 8.709 1.00 98.00 85 LEU A CA 1
ATOM 662 C C . LEU A 1 85 ? -7.248 2.264 8.145 1.00 98.00 85 LEU A C 1
ATOM 664 O O . LEU A 1 85 ? -6.250 2.363 7.436 1.00 98.00 85 LEU A O 1
ATOM 668 N N . GLN A 1 86 ? -7.961 3.341 8.483 1.00 98.25 86 GLN A N 1
ATOM 669 C CA . GLN A 1 86 ? -7.590 4.695 8.057 1.00 98.25 86 GLN A CA 1
ATOM 670 C C . GLN A 1 86 ? -6.238 5.134 8.631 1.00 98.25 86 GLN A C 1
ATOM 672 O O . GLN A 1 86 ? -5.421 5.699 7.907 1.00 98.25 86 GLN A O 1
ATOM 677 N N . LEU A 1 87 ? -5.964 4.865 9.907 1.00 98.19 87 LEU A N 1
ATOM 678 C CA . LEU A 1 87 ? -4.681 5.179 10.536 1.00 98.19 87 LEU A CA 1
ATOM 679 C C . LEU A 1 87 ? -3.539 4.367 9.910 1.00 98.19 87 LEU A C 1
ATOM 681 O O . LEU A 1 87 ? -2.480 4.925 9.612 1.00 98.19 87 LEU A O 1
ATOM 685 N N . ALA A 1 88 ? -3.762 3.081 9.641 1.00 97.75 88 ALA A N 1
ATOM 686 C CA . ALA A 1 88 ? -2.798 2.222 8.966 1.00 97.75 88 ALA A CA 1
ATOM 687 C C . ALA A 1 88 ? -2.497 2.708 7.534 1.00 97.75 88 ALA A C 1
ATOM 689 O O . ALA A 1 88 ? -1.331 2.816 7.164 1.00 97.75 88 ALA A O 1
ATOM 690 N N . LEU A 1 89 ? -3.515 3.054 6.740 1.00 97.69 89 LEU A N 1
ATOM 691 C CA . LEU A 1 89 ? -3.346 3.400 5.321 1.00 97.69 89 LEU A CA 1
ATOM 692 C C . LEU A 1 89 ? -2.936 4.859 5.075 1.00 97.69 89 LEU A C 1
ATOM 694 O O . LEU A 1 89 ? -2.156 5.131 4.168 1.00 97.69 89 LEU A O 1
ATOM 698 N N . ILE A 1 90 ? -3.438 5.803 5.874 1.00 97.69 90 ILE A N 1
ATOM 699 C CA . ILE A 1 90 ? -3.197 7.244 5.676 1.00 97.69 90 ILE A CA 1
ATOM 700 C C . ILE A 1 90 ? -1.987 7.717 6.482 1.00 97.69 90 ILE A C 1
ATOM 702 O O . ILE A 1 90 ? -1.252 8.601 6.042 1.00 97.69 90 ILE A O 1
ATOM 706 N N . LYS A 1 91 ? -1.785 7.169 7.686 1.00 97.75 91 LYS A N 1
ATOM 707 C CA . LYS A 1 91 ? -0.702 7.584 8.592 1.00 97.75 91 LYS A CA 1
ATOM 708 C C . LYS A 1 91 ? 0.423 6.561 8.696 1.00 97.75 91 LYS A C 1
ATOM 710 O O . LYS A 1 91 ? 1.396 6.830 9.392 1.00 97.75 91 LYS A 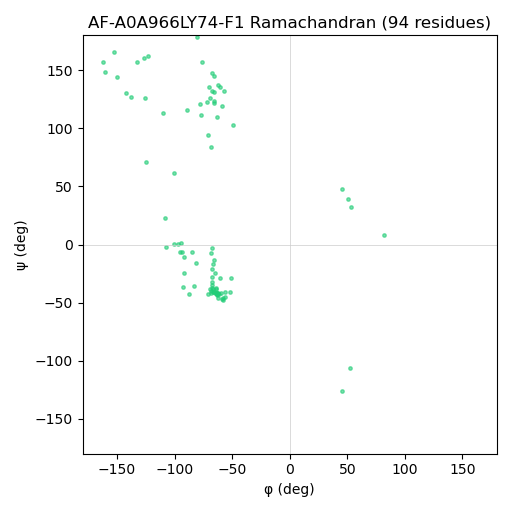O 1
ATOM 715 N N . SER A 1 92 ? 0.316 5.411 8.023 1.00 97.62 92 SER A N 1
ATOM 716 C CA . SER A 1 92 ? 1.260 4.298 8.182 1.00 97.62 92 SER A CA 1
ATOM 717 C C . SER A 1 92 ? 1.437 3.887 9.656 1.00 97.62 92 SER A C 1
ATOM 719 O O . SER A 1 92 ? 2.522 3.453 10.051 1.00 97.62 92 SER A O 1
ATOM 721 N N . ASN A 1 93 ? 0.390 4.020 10.482 1.00 97.06 93 ASN A N 1
ATOM 722 C CA . ASN A 1 93 ? 0.460 3.680 11.902 1.00 97.06 93 ASN A CA 1
ATOM 723 C C . ASN A 1 93 ? 0.685 2.167 12.083 1.00 97.06 93 ASN A C 1
ATOM 725 O O . ASN A 1 93 ? -0.007 1.367 11.459 1.00 97.06 93 ASN A O 1
ATOM 729 N N . ASN A 1 94 ? 1.653 1.789 12.921 1.00 96.19 94 ASN A N 1
ATOM 730 C CA . ASN A 1 94 ? 1.952 0.393 13.270 1.00 96.19 94 ASN A CA 1
ATOM 731 C C . ASN A 1 94 ? 1.200 -0.087 14.523 1.00 96.19 94 ASN A C 1
ATOM 733 O O . ASN A 1 94 ? 1.234 -1.271 14.833 1.00 96.19 94 ASN A O 1
ATOM 737 N N . HIS A 1 95 ? 0.568 0.833 15.252 1.00 92.94 95 HIS A N 1
ATOM 738 C CA . HIS A 1 95 ? -0.175 0.586 16.491 1.00 92.94 95 HIS A CA 1
ATOM 739 C C . HIS A 1 95 ? -1.689 0.730 16.281 1.00 92.94 95 HIS A C 1
ATOM 741 O O . HIS A 1 95 ? -2.423 1.069 17.208 1.00 92.94 95 HIS A O 1
ATOM 747 N N . SER A 1 96 ? -2.141 0.569 15.038 1.00 84.75 96 SER A N 1
ATOM 748 C CA . SER A 1 96 ? -3.553 0.467 14.679 1.00 84.75 96 SER A CA 1
ATOM 749 C C . SER A 1 96 ? -3.852 -0.922 14.163 1.00 84.75 96 SER A C 1
ATOM 751 O O . SER A 1 96 ? -2.941 -1.542 13.585 1.00 84.75 96 SER A O 1
#

Mean predicted aligned error: 9.67 Å

Solvent-accessible surface area (backbone atoms only — not comparable to full-atom values): 6142 Å² total; per-residue (Å²): 110,72,69,60,53,51,53,52,54,54,51,53,60,66,67,69,74,74,76,85,72,78,77,75,80,80,83,82,68,85,54,41,75,43,58,50,99,87,65,52,74,75,49,71,41,58,74,84,63,90,70,91,64,70,75,60,54,50,56,57,54,48,48,53,49,58,73,68,64,56,67,49,77,46,71,55,92,93,39,30,46,48,51,29,49,46,38,30,73,76,66,63,41,86,91,82

InterPro domains:
  IPR001967 Peptidase S11, D-a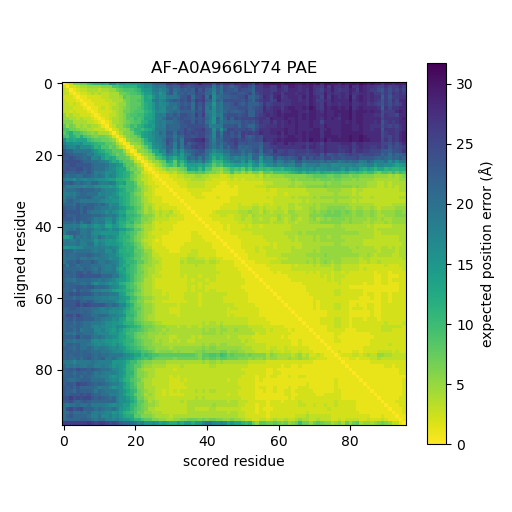lanyl-D-alanine carboxypeptidase A, N-terminal [PF00768] (23-71)
  IPR012338 Beta-lactamase/transpeptidase-like [G3DSA:3.40.710.10] (9-96)
  IPR012338 Beta-lactamase/transpeptidase-like [SSF56601] (5-94)

Nearest PDB structures (foldseek):
  8j9j-assembly1_B4  TM=2.157E-01  e=1.169E+00  Euglena gracilis
  8guo-assembly1_B  TM=2.619E-01  e=3.316E+00  Staphylococcus aureus subsp. aureus NCTC 8325

Foldseek 3Di:
DVVVVVVVVVVVVVVVPPDPPPDDDDDPDQWDFDADPVRHTPDIHPPPDDDPPPLVVLVVVVVVCVVVVDDQQDDDPPRGVVVVSCCCPVVVDPVD

Sequence (96 aa):
MKKQIAIILLAVIFFTSVVDAKKRQPVTATSWLVADGNGKIIKSVNPDDLHSIASITKLMTAMVVLDANQDLNERIEKFTRRQHLQLALIKSNNHS

Organism: NCBI:txid2576439

Radius of gyration: 27.5 Å; Cα contacts (8 Å, |Δi|>4): 56; chains: 1; bounding box: 38×43×82 Å